Protein AF-A0A022QCP1-F1 (afdb_monomer)

Secondary structure (DSSP, 8-state):
--S--HHHHHHH-SS-SSS--HHHHHHHH-TTS---HHHHHHHHHHHHHHH-SS-SSS--HHHHHHHHHHHHHHHHHGGG-------------------------

Foldseek 3Di:
DDPDDPLLLCLLPLVRPSDHDPNSVVCSVVVVPDPRPSSVVVVVQVVCVVQVPVPPSDADPVSVVVVVVVVVVVVVVVVPPPDDDDDDDDDDDDDDDDDDDDDDD

Structure (mmCIF, N/CA/C/O backbone):
data_AF-A0A022QCP1-F1
#
_entry.id   AF-A0A022QCP1-F1
#
loop_
_atom_site.group_PDB
_atom_site.id
_atom_site.type_symbol
_atom_site.label_atom_id
_atom_site.label_alt_id
_atom_site.label_comp_id
_atom_site.label_asym_id
_atom_site.label_entity_id
_atom_site.label_seq_id
_atom_site.pdbx_PDB_ins_code
_atom_site.Cartn_x
_atom_site.Cartn_y
_atom_site.Cartn_z
_atom_site.occupancy
_atom_site.B_iso_or_equiv
_atom_site.auth_seq_id
_atom_site.auth_comp_id
_atom_site.auth_asym_id
_atom_site.auth_atom_id
_atom_site.pdbx_PDB_model_num
ATOM 1 N N . MET A 1 1 ? 10.691 8.365 9.635 1.00 53.19 1 MET A N 1
ATOM 2 C CA . MET A 1 1 ? 10.790 7.172 8.765 1.00 53.19 1 MET A CA 1
ATOM 3 C C . MET A 1 1 ? 10.672 7.642 7.328 1.00 53.19 1 MET A C 1
ATOM 5 O O . MET A 1 1 ? 9.958 8.609 7.109 1.00 53.19 1 MET A O 1
ATOM 9 N N . GLY A 1 2 ? 11.423 7.056 6.395 1.00 72.94 2 GLY A N 1
ATOM 10 C CA . GLY A 1 2 ? 11.371 7.455 4.984 1.00 72.94 2 GLY A CA 1
ATOM 11 C C . GLY A 1 2 ? 10.059 7.052 4.305 1.00 72.94 2 GLY A C 1
ATOM 12 O O . GLY A 1 2 ? 9.277 6.281 4.859 1.00 72.94 2 GLY A O 1
ATOM 13 N N . TRP A 1 3 ? 9.847 7.556 3.088 1.00 75.81 3 TRP A N 1
ATOM 14 C CA . TRP A 1 3 ? 8.721 7.181 2.221 1.00 75.81 3 TRP A CA 1
ATOM 15 C C . TRP A 1 3 ? 8.798 5.715 1.745 1.00 75.81 3 TRP A C 1
ATOM 17 O O . TRP A 1 3 ? 7.807 5.140 1.302 1.00 75.81 3 TRP A O 1
ATOM 27 N N . TRP A 1 4 ? 9.969 5.087 1.878 1.00 82.25 4 TRP A N 1
ATOM 28 C CA . TRP A 1 4 ? 10.197 3.676 1.590 1.00 82.25 4 TRP A CA 1
ATOM 29 C C . TRP A 1 4 ? 10.031 2.816 2.853 1.00 82.25 4 TRP A C 1
ATOM 31 O O . TRP A 1 4 ? 10.504 3.170 3.936 1.00 82.25 4 TRP A O 1
ATOM 41 N N . LYS A 1 5 ? 9.356 1.669 2.709 1.00 90.31 5 LYS A N 1
ATOM 42 C CA . LYS A 1 5 ? 9.133 0.664 3.763 1.00 90.31 5 LYS A CA 1
ATOM 43 C C . LYS A 1 5 ? 9.301 -0.735 3.182 1.00 90.31 5 LYS A C 1
ATOM 45 O O . LYS A 1 5 ? 9.041 -0.939 2.000 1.00 90.31 5 LYS A O 1
ATOM 50 N N . GLU A 1 6 ? 9.670 -1.702 4.014 1.00 93.50 6 GLU A N 1
ATOM 51 C CA . GLU A 1 6 ? 9.752 -3.111 3.599 1.00 93.50 6 GLU A CA 1
ATOM 52 C C . GLU A 1 6 ? 8.403 -3.620 3.070 1.00 93.50 6 GLU A C 1
ATOM 54 O O . GLU A 1 6 ? 8.345 -4.295 2.052 1.00 93.50 6 GLU A O 1
ATOM 59 N N . GLU A 1 7 ? 7.294 -3.207 3.684 1.00 92.88 7 GLU A N 1
ATOM 60 C CA . GLU A 1 7 ? 5.949 -3.533 3.199 1.00 92.88 7 GLU A CA 1
ATOM 61 C C . GLU A 1 7 ? 5.656 -2.933 1.813 1.00 92.88 7 GLU A C 1
ATOM 63 O O . GLU A 1 7 ? 4.993 -3.584 1.012 1.00 92.88 7 GLU A O 1
ATOM 68 N N . HIS A 1 8 ? 6.183 -1.738 1.508 1.00 94.69 8 HIS A N 1
ATOM 69 C CA . HIS A 1 8 ? 6.079 -1.115 0.182 1.00 94.69 8 HIS A CA 1
ATOM 70 C C . HIS A 1 8 ? 6.866 -1.921 -0.858 1.00 94.69 8 HIS A C 1
ATOM 72 O O . HIS A 1 8 ? 6.350 -2.233 -1.931 1.00 94.69 8 HIS A O 1
ATOM 78 N N . PHE A 1 9 ? 8.100 -2.303 -0.512 1.00 96.12 9 PHE A N 1
ATOM 79 C CA . PHE A 1 9 ? 8.947 -3.146 -1.354 1.00 96.12 9 PHE A CA 1
ATOM 80 C C . PHE A 1 9 ? 8.241 -4.471 -1.644 1.00 96.12 9 PHE A C 1
ATOM 82 O O . PHE A 1 9 ? 8.013 -4.811 -2.798 1.00 96.12 9 PHE A O 1
ATOM 89 N N . ASN A 1 10 ? 7.772 -5.145 -0.594 1.00 96.12 10 ASN A N 1
ATOM 90 C CA . ASN A 1 10 ? 7.062 -6.413 -0.701 1.00 96.12 10 ASN A CA 1
ATOM 91 C C . ASN A 1 10 ? 5.736 -6.285 -1.458 1.00 96.12 10 ASN A C 1
ATOM 93 O O . ASN A 1 10 ? 5.292 -7.259 -2.053 1.00 96.12 10 ASN A O 1
ATOM 97 N N . ALA A 1 11 ? 5.054 -5.137 -1.408 1.00 95.31 11 ALA A N 1
ATOM 98 C CA . ALA A 1 11 ? 3.830 -4.910 -2.175 1.00 95.31 11 ALA A CA 1
ATOM 99 C C . ALA A 1 11 ? 4.108 -4.692 -3.670 1.00 95.31 11 ALA A C 1
ATOM 101 O O . ALA A 1 11 ? 3.270 -5.064 -4.493 1.00 95.31 11 ALA A O 1
ATOM 102 N N . SER A 1 12 ? 5.273 -4.126 -3.989 1.00 96.50 12 SER A N 1
ATOM 103 C CA . SER A 1 12 ? 5.732 -3.864 -5.358 1.00 96.50 12 SER A CA 1
ATOM 104 C C . SER A 1 12 ? 6.348 -5.101 -6.012 1.00 96.50 12 SER A C 1
ATOM 106 O O . SER A 1 12 ? 6.162 -5.286 -7.208 1.00 96.50 12 SER A O 1
ATOM 108 N N . ASP A 1 13 ? 7.003 -5.963 -5.228 1.00 97.31 13 ASP A N 1
ATOM 109 C CA . ASP A 1 13 ? 7.453 -7.300 -5.634 1.00 97.31 13 ASP A CA 1
ATOM 110 C C . ASP A 1 13 ? 6.221 -8.179 -5.918 1.00 97.31 13 ASP A C 1
ATOM 112 O O . ASP A 1 13 ? 5.522 -8.672 -5.010 1.00 97.31 13 ASP A O 1
ATOM 116 N N . ALA A 1 14 ? 5.871 -8.253 -7.201 1.00 94.94 14 ALA A N 1
ATOM 117 C CA . ALA A 1 14 ? 4.647 -8.867 -7.678 1.00 94.94 14 ALA A CA 1
ATOM 118 C C . ALA A 1 14 ? 4.844 -10.368 -7.889 1.00 94.94 14 ALA A C 1
ATOM 120 O O . ALA A 1 14 ? 3.915 -11.138 -7.617 1.00 94.94 14 ALA A O 1
ATOM 121 N N . ASP A 1 15 ? 6.032 -10.776 -8.344 1.00 95.75 15 ASP A N 1
ATOM 122 C CA . ASP A 1 15 ? 6.378 -12.182 -8.547 1.00 95.75 15 ASP A CA 1
ATOM 123 C C . ASP A 1 15 ? 6.907 -12.884 -7.280 1.00 95.75 15 ASP A C 1
ATOM 125 O O . ASP A 1 15 ? 6.807 -14.112 -7.175 1.00 95.75 15 ASP A O 1
ATOM 129 N N . GLY A 1 16 ? 7.328 -12.123 -6.268 1.00 96.00 16 GLY A N 1
ATOM 130 C CA . GLY A 1 16 ? 7.740 -12.620 -4.960 1.00 96.00 16 GLY A CA 1
ATOM 131 C C . GLY A 1 16 ? 9.155 -13.192 -4.936 1.00 96.00 16 GLY A C 1
ATOM 132 O O . GLY A 1 16 ? 9.446 -14.023 -4.066 1.00 96.00 16 GLY A O 1
ATOM 133 N N . ASP A 1 17 ? 10.021 -12.819 -5.882 1.00 97.81 17 ASP A N 1
ATOM 134 C CA . ASP A 1 17 ? 11.399 -13.311 -5.957 1.00 97.81 17 ASP A CA 1
ATOM 135 C C . ASP A 1 17 ? 12.367 -12.600 -4.983 1.00 97.81 17 ASP A C 1
ATOM 137 O O . ASP A 1 17 ? 13.537 -12.990 -4.849 1.00 97.81 17 ASP A O 1
ATOM 141 N N . GLY A 1 18 ? 11.870 -11.598 -4.248 1.00 97.50 18 GLY A N 1
ATOM 142 C CA . GLY A 1 18 ? 12.630 -10.798 -3.293 1.00 97.50 18 GLY A CA 1
ATOM 143 C C . GLY A 1 18 ? 13.465 -9.698 -3.947 1.00 97.50 18 GLY A C 1
ATOM 144 O O . GLY A 1 18 ? 14.387 -9.166 -3.317 1.00 97.50 18 GLY A O 1
ATOM 145 N N . ARG A 1 19 ? 13.199 -9.372 -5.212 1.00 97.75 19 ARG A N 1
ATOM 146 C CA . ARG A 1 19 ? 13.841 -8.314 -5.995 1.00 97.75 19 ARG A CA 1
ATOM 147 C C . ARG A 1 19 ? 12.754 -7.518 -6.714 1.00 97.75 19 ARG A C 1
ATOM 149 O O . ARG A 1 19 ? 11.593 -7.882 -6.718 1.00 97.75 19 ARG A O 1
ATOM 156 N N . LEU A 1 20 ? 13.141 -6.375 -7.276 1.00 97.94 20 LEU A N 1
ATOM 157 C CA . LEU A 1 20 ? 12.260 -5.601 -8.146 1.00 97.94 20 LEU A CA 1
ATOM 158 C C . LEU A 1 20 ? 12.875 -5.581 -9.536 1.00 97.94 20 LEU A C 1
ATOM 160 O O . LEU A 1 20 ? 14.002 -5.106 -9.724 1.00 97.94 20 LEU A O 1
ATOM 164 N N . ASN A 1 21 ? 12.139 -6.086 -10.515 1.00 98.06 21 ASN A N 1
ATOM 165 C CA . ASN A 1 21 ? 12.449 -5.853 -11.916 1.00 98.06 21 ASN A CA 1
ATOM 166 C C . ASN A 1 21 ? 12.096 -4.401 -12.318 1.00 98.06 21 ASN A C 1
ATOM 168 O O . ASN A 1 21 ? 11.624 -3.604 -11.510 1.00 98.06 21 ASN A O 1
ATOM 172 N N . ILE A 1 22 ? 12.352 -4.012 -13.572 1.00 97.88 22 ILE A N 1
ATOM 173 C CA . ILE A 1 22 ? 12.148 -2.621 -14.030 1.00 97.88 22 ILE A CA 1
ATOM 174 C C . ILE A 1 22 ? 10.689 -2.167 -13.874 1.00 97.88 22 ILE A C 1
ATOM 176 O O . ILE A 1 22 ? 10.447 -1.016 -13.515 1.00 97.88 22 ILE A O 1
ATOM 180 N N . THR A 1 23 ? 9.727 -3.051 -14.142 1.00 96.94 23 THR A N 1
ATOM 181 C CA . THR A 1 23 ? 8.299 -2.739 -14.018 1.00 96.94 23 THR A CA 1
ATOM 182 C C . THR A 1 23 ? 7.910 -2.583 -12.553 1.00 96.94 23 THR A C 1
ATOM 184 O O . THR A 1 23 ? 7.312 -1.578 -12.189 1.00 96.94 23 THR A O 1
ATOM 187 N N . GLU A 1 24 ? 8.334 -3.507 -11.697 1.00 97.62 24 GLU A N 1
ATOM 188 C CA . GLU A 1 24 ? 8.041 -3.463 -10.258 1.00 97.62 24 GLU A CA 1
ATOM 189 C C . GLU A 1 24 ? 8.721 -2.282 -9.561 1.00 97.62 24 GLU A C 1
ATOM 191 O O . GLU A 1 24 ? 8.170 -1.682 -8.643 1.00 97.62 24 GLU A O 1
ATOM 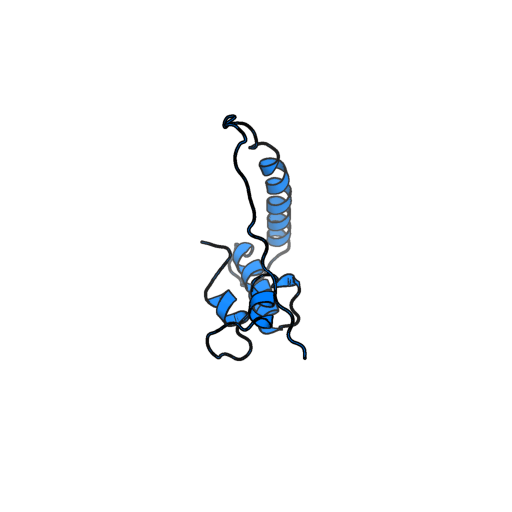196 N N . PHE A 1 25 ? 9.916 -1.898 -10.014 1.00 97.31 25 PHE A N 1
ATOM 197 C CA . PHE A 1 25 ? 10.586 -0.711 -9.501 1.00 97.31 25 PHE A CA 1
ATOM 198 C C . PHE A 1 25 ? 9.902 0.577 -9.970 1.00 97.31 25 PHE A C 1
ATOM 200 O O . PHE A 1 25 ? 9.823 1.535 -9.206 1.00 97.31 25 PHE A O 1
ATOM 207 N N . ASN A 1 26 ? 9.369 0.615 -11.196 1.00 96.31 26 ASN A N 1
ATOM 208 C CA . ASN A 1 26 ? 8.540 1.735 -11.642 1.00 96.31 26 ASN A CA 1
ATOM 209 C C . ASN A 1 26 ? 7.269 1.856 -10.791 1.00 96.31 26 ASN A C 1
ATOM 211 O O . ASN A 1 26 ? 6.973 2.953 -10.325 1.00 96.31 26 ASN A O 1
ATOM 215 N N . ASP A 1 27 ? 6.601 0.734 -10.514 1.00 95.69 27 ASP A N 1
ATOM 216 C CA . ASP A 1 27 ? 5.453 0.666 -9.607 1.00 95.69 27 ASP A CA 1
ATOM 217 C C . ASP A 1 27 ? 5.822 1.147 -8.191 1.00 95.69 27 ASP A C 1
ATOM 219 O O . ASP A 1 27 ? 5.101 1.948 -7.606 1.00 95.69 27 ASP A O 1
ATOM 223 N N . PHE A 1 28 ? 6.981 0.744 -7.662 1.00 95.31 28 PHE A N 1
ATOM 224 C CA . PHE A 1 28 ? 7.482 1.198 -6.359 1.00 95.31 28 PHE A CA 1
ATOM 225 C C . PHE A 1 28 ? 7.738 2.716 -6.302 1.00 95.31 28 PHE A C 1
ATOM 227 O O . PHE A 1 28 ? 7.528 3.355 -5.272 1.00 95.31 28 PHE A O 1
ATOM 234 N N . LEU A 1 29 ? 8.224 3.321 -7.391 1.00 94.31 29 LEU A N 1
ATOM 235 C CA . LEU A 1 29 ? 8.447 4.771 -7.467 1.00 94.31 29 LEU A CA 1
ATOM 236 C C . LEU A 1 29 ? 7.143 5.552 -7.679 1.00 94.31 29 LEU A C 1
ATOM 238 O O . LEU A 1 29 ? 7.023 6.684 -7.207 1.00 94.31 29 LEU A O 1
ATOM 242 N N . HIS A 1 30 ? 6.183 4.952 -8.383 1.00 94.00 30 HIS A N 1
ATOM 243 C CA . HIS A 1 30 ? 4.924 5.573 -8.788 1.00 94.00 30 HIS A CA 1
ATOM 244 C C . HIS A 1 30 ? 3.714 4.707 -8.389 1.00 94.00 30 HIS A C 1
ATOM 246 O O . HIS A 1 30 ? 2.915 4.320 -9.244 1.00 94.00 30 HIS A O 1
ATOM 252 N N . PRO A 1 31 ? 3.516 4.425 -7.086 1.00 91.31 31 PRO A N 1
ATOM 253 C CA . PRO A 1 31 ? 2.495 3.479 -6.631 1.00 91.31 31 PRO A CA 1
ATOM 254 C C . PRO A 1 31 ? 1.061 3.944 -6.914 1.00 91.31 31 PRO A C 1
ATOM 256 O O . PRO A 1 31 ? 0.145 3.130 -6.917 1.00 91.31 31 PRO A O 1
ATOM 259 N N . ALA A 1 32 ? 0.849 5.240 -7.162 1.00 89.81 32 ALA A N 1
ATOM 260 C CA . ALA A 1 32 ? -0.451 5.787 -7.546 1.00 89.81 32 ALA A CA 1
ATOM 261 C C . ALA A 1 32 ? -0.835 5.486 -9.010 1.00 89.81 32 ALA A C 1
ATOM 263 O O . ALA A 1 32 ? -2.022 5.484 -9.328 1.00 89.81 32 ALA A O 1
ATOM 264 N N . ASP A 1 33 ? 0.145 5.205 -9.875 1.00 93.44 33 ASP A N 1
ATOM 265 C CA . ASP A 1 33 ? -0.059 4.961 -11.311 1.00 93.44 33 ASP A CA 1
ATOM 266 C C . ASP A 1 33 ? -0.117 3.459 -11.652 1.00 93.44 33 ASP A C 1
ATOM 268 O O . ASP A 1 33 ? -0.337 3.072 -12.804 1.00 93.44 33 ASP A O 1
ATOM 272 N N . THR A 1 34 ? 0.080 2.595 -10.654 1.00 93.75 34 THR A N 1
ATOM 273 C CA . THR A 1 34 ? 0.133 1.145 -10.841 1.00 93.75 34 THR A CA 1
ATOM 274 C C . THR A 1 34 ? -1.245 0.528 -11.102 1.00 93.75 34 THR A C 1
ATOM 276 O O . THR A 1 34 ? -2.271 0.964 -10.580 1.00 93.75 34 THR A O 1
ATOM 279 N N . ASN A 1 35 ? -1.259 -0.583 -11.843 1.00 93.06 35 ASN A N 1
ATOM 280 C CA . ASN A 1 35 ? -2.420 -1.477 -11.944 1.00 93.06 35 ASN A CA 1
ATOM 281 C C . ASN A 1 35 ? -2.299 -2.705 -11.022 1.00 93.06 35 ASN A C 1
ATOM 283 O O . ASN A 1 35 ? -3.151 -3.595 -11.066 1.00 93.06 35 ASN A O 1
ATOM 287 N N . ASN A 1 36 ? -1.244 -2.788 -10.203 1.00 92.69 36 ASN A N 1
ATOM 288 C CA . ASN A 1 36 ? -1.031 -3.894 -9.280 1.00 92.69 36 ASN A CA 1
ATOM 289 C C . ASN A 1 36 ? -1.992 -3.785 -8.074 1.00 92.69 36 ASN A C 1
ATOM 291 O O . ASN A 1 36 ? -1.842 -2.888 -7.238 1.00 92.69 36 ASN A O 1
ATOM 295 N N . PRO A 1 37 ? -2.957 -4.713 -7.908 1.00 93.12 37 PRO A N 1
ATOM 296 C CA . PRO A 1 37 ? -3.952 -4.625 -6.839 1.00 93.12 37 PRO A CA 1
ATOM 297 C C . PRO A 1 37 ? -3.347 -4.771 -5.435 1.00 93.12 37 PRO A C 1
ATOM 299 O O . PRO A 1 37 ? -3.897 -4.232 -4.474 1.00 93.12 37 PRO A O 1
ATOM 302 N N . LYS A 1 38 ? -2.218 -5.481 -5.295 1.00 92.50 38 LYS A N 1
ATOM 303 C CA . LYS A 1 38 ? -1.508 -5.645 -4.017 1.00 92.50 38 LYS A CA 1
ATOM 304 C C . LYS A 1 38 ? -0.913 -4.314 -3.564 1.00 92.50 38 LYS A C 1
ATOM 306 O O . LYS A 1 38 ? -1.069 -3.946 -2.400 1.00 92.50 38 LYS A O 1
ATOM 311 N N . LEU A 1 39 ? -0.292 -3.589 -4.494 1.00 93.75 39 LEU A N 1
ATOM 312 C CA . LEU A 1 39 ? 0.313 -2.288 -4.236 1.00 93.75 39 LEU A CA 1
ATOM 313 C C . LEU A 1 39 ? -0.741 -1.207 -3.977 1.00 93.75 39 LEU A C 1
ATOM 315 O O . LEU A 1 39 ? -0.625 -0.481 -2.994 1.00 93.75 39 LEU A O 1
ATOM 319 N N . LEU A 1 40 ? -1.824 -1.174 -4.761 1.00 94.56 40 LEU A N 1
ATOM 320 C CA . LEU A 1 40 ? -2.956 -0.271 -4.513 1.00 94.56 40 LEU A CA 1
ATOM 321 C C . LEU A 1 40 ? -3.573 -0.492 -3.125 1.00 94.56 40 LEU A C 1
ATOM 323 O O . LEU A 1 40 ? -3.822 0.460 -2.387 1.00 94.56 40 LEU A O 1
ATOM 327 N N . LEU A 1 41 ? -3.785 -1.752 -2.729 1.00 93.62 41 LEU A N 1
ATOM 328 C CA . LEU A 1 41 ? -4.307 -2.069 -1.400 1.00 93.62 41 LEU A CA 1
ATOM 329 C C . LEU A 1 41 ? -3.338 -1.649 -0.288 1.00 93.62 41 LEU A C 1
ATOM 331 O O . LEU A 1 41 ? -3.782 -1.189 0.765 1.00 93.62 41 LEU A O 1
ATOM 335 N N . TRP A 1 42 ? -2.032 -1.828 -0.493 1.00 94.38 42 TRP A N 1
ATOM 336 C CA . TRP A 1 42 ? -1.020 -1.360 0.452 1.00 94.38 42 TRP A CA 1
ATOM 337 C C . TRP A 1 42 ? -1.055 0.167 0.592 1.00 94.38 42 TRP A C 1
ATOM 339 O O . TRP A 1 42 ? -1.114 0.660 1.717 1.00 94.38 42 TRP A O 1
ATOM 349 N N . LEU A 1 43 ? -1.133 0.898 -0.524 1.00 92.69 43 LEU A N 1
ATOM 350 C CA . LEU A 1 43 ? -1.237 2.357 -0.533 1.00 92.69 43 LEU A CA 1
ATOM 351 C C . LEU A 1 43 ? -2.467 2.839 0.253 1.00 92.69 43 LEU A C 1
ATOM 353 O O . LEU A 1 43 ? -2.348 3.703 1.116 1.00 92.69 43 LEU A O 1
ATOM 357 N N . CYS A 1 44 ? -3.639 2.225 0.049 1.00 92.81 44 CYS A N 1
ATOM 358 C CA . CYS A 1 44 ? -4.836 2.556 0.830 1.00 92.81 44 CYS A CA 1
ATOM 359 C C . CYS A 1 44 ? -4.669 2.278 2.332 1.00 92.81 44 CYS A C 1
ATOM 361 O O . CYS A 1 44 ? -5.151 3.050 3.159 1.00 92.81 44 CYS A O 1
ATOM 363 N N . LYS A 1 45 ? -4.010 1.176 2.707 1.00 92.81 45 LYS A N 1
ATOM 364 C CA . LYS A 1 45 ? -3.754 0.854 4.120 1.00 92.81 45 LYS A CA 1
ATOM 365 C C . LYS A 1 45 ? -2.823 1.866 4.769 1.00 92.81 45 LYS A C 1
ATOM 367 O O . LYS A 1 45 ? -3.021 2.198 5.933 1.00 92.81 45 LYS A O 1
ATOM 372 N N . GLU A 1 46 ? -1.827 2.338 4.031 1.00 92.06 46 GLU A N 1
ATOM 373 C CA . GLU A 1 46 ? -0.925 3.383 4.495 1.00 92.06 46 GLU A CA 1
ATOM 374 C C . GLU A 1 46 ? -1.686 4.696 4.721 1.00 92.06 46 GLU A C 1
ATOM 376 O O . GLU A 1 46 ? -1.599 5.268 5.805 1.00 92.06 46 GLU A O 1
ATOM 381 N N . GLU A 1 47 ? -2.533 5.093 3.768 1.00 90.56 47 GLU A N 1
ATOM 382 C CA . GLU A 1 47 ? -3.371 6.292 3.879 1.00 90.56 47 GLU A CA 1
ATOM 383 C C . GLU A 1 47 ? -4.320 6.249 5.085 1.00 90.56 47 GLU A C 1
ATOM 385 O O . GLU A 1 47 ? -4.490 7.263 5.770 1.00 90.56 47 GLU A O 1
ATOM 390 N N . ILE A 1 48 ? -4.916 5.080 5.361 1.00 93.25 48 ILE A N 1
ATOM 391 C CA . ILE A 1 48 ? -5.731 4.847 6.563 1.00 93.25 48 ILE A CA 1
ATOM 392 C C . ILE A 1 48 ? -4.862 4.971 7.806 1.00 93.25 48 ILE A C 1
ATOM 394 O O . ILE A 1 48 ? -5.201 5.735 8.697 1.00 93.25 48 ILE A O 1
ATOM 398 N N . ARG A 1 49 ? -3.718 4.284 7.860 1.00 91.25 49 ARG A N 1
ATOM 399 C CA . ARG A 1 49 ? -2.839 4.281 9.035 1.00 91.25 49 ARG A CA 1
ATOM 400 C C . ARG A 1 49 ? -2.388 5.678 9.461 1.00 91.25 49 ARG 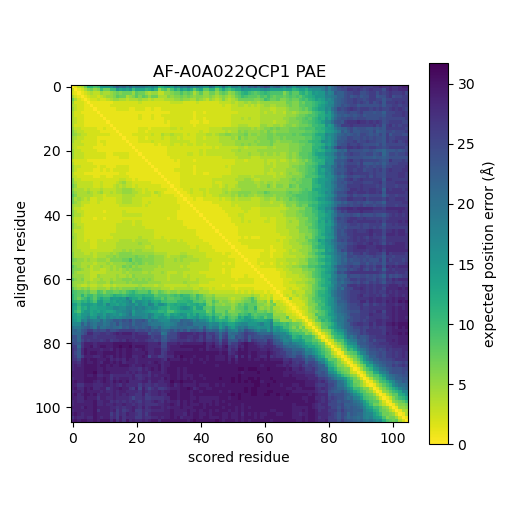A C 1
ATOM 402 O O . ARG A 1 49 ? -2.187 5.906 10.650 1.00 91.25 49 ARG A O 1
ATOM 409 N N . GLU A 1 50 ? -2.189 6.584 8.509 1.00 89.56 50 GLU A N 1
ATOM 410 C CA . GLU A 1 50 ? -1.775 7.959 8.796 1.00 89.56 50 GLU A CA 1
ATOM 411 C C . GLU A 1 50 ? -2.916 8.847 9.316 1.00 89.56 50 GLU A C 1
ATOM 413 O O . GLU A 1 50 ? -2.655 9.784 10.068 1.00 89.56 50 GLU A O 1
ATOM 418 N N . ARG A 1 51 ? -4.170 8.563 8.944 1.00 90.81 51 ARG A N 1
ATOM 419 C CA . ARG A 1 51 ? -5.333 9.430 9.227 1.00 90.81 51 ARG A CA 1
ATOM 420 C C . ARG A 1 51 ? -6.254 8.894 10.324 1.00 90.81 51 ARG A C 1
ATOM 422 O O . ARG A 1 51 ? -6.910 9.684 11.002 1.00 90.81 51 ARG A O 1
ATOM 429 N N . ASP A 1 52 ? -6.292 7.577 10.488 1.00 94.88 52 ASP A N 1
ATOM 430 C CA . ASP A 1 52 ? -7.098 6.845 11.465 1.00 94.88 52 ASP A CA 1
ATOM 431 C C . ASP A 1 52 ? -6.580 7.116 12.886 1.00 94.88 52 ASP A C 1
ATOM 433 O O . ASP A 1 52 ? -5.616 6.517 13.378 1.00 94.88 52 ASP A O 1
ATOM 437 N N . SER A 1 53 ? -7.200 8.101 13.530 1.00 94.12 53 SER A N 1
ATOM 438 C CA . SER A 1 53 ? -6.762 8.619 14.822 1.00 94.12 53 SER A CA 1
ATOM 439 C C . SER A 1 53 ? -7.294 7.768 15.970 1.00 94.12 53 SER A C 1
ATOM 441 O O . SER A 1 53 ? -6.636 7.663 17.012 1.00 94.12 53 SER A O 1
ATOM 443 N N . ASP A 1 54 ? -8.479 7.175 15.796 1.00 95.62 54 ASP A N 1
ATOM 444 C CA . ASP A 1 54 ? -9.105 6.304 16.791 1.00 95.62 54 ASP A CA 1
ATOM 445 C C . ASP A 1 54 ? -8.717 4.818 16.656 1.00 95.62 54 ASP A C 1
ATOM 447 O O . ASP A 1 54 ? -8.896 4.054 17.611 1.00 95.62 54 ASP A O 1
ATOM 451 N N . LYS A 1 55 ? -8.040 4.458 15.560 1.00 94.94 55 LYS A N 1
ATOM 452 C CA . LYS A 1 55 ? -7.468 3.138 15.259 1.00 94.94 55 LYS A CA 1
ATOM 453 C C . LYS A 1 55 ? -8.524 2.055 15.061 1.00 94.94 55 LYS A C 1
ATOM 455 O O . LYS A 1 55 ? -8.281 0.893 15.411 1.00 94.94 55 LYS A O 1
ATOM 460 N N . ASP A 1 56 ? -9.687 2.407 14.521 1.00 96.56 56 ASP A N 1
ATOM 461 C CA . ASP A 1 56 ? -10.750 1.449 14.204 1.00 96.56 56 ASP A CA 1
ATOM 462 C C . ASP A 1 56 ? -10.564 0.742 12.842 1.00 96.56 56 ASP A C 1
ATOM 464 O O . ASP A 1 56 ? -11.317 -0.180 12.496 1.00 96.56 56 ASP A O 1
ATOM 468 N N . GLY A 1 57 ? -9.523 1.123 12.093 1.00 94.69 57 GLY A N 1
ATOM 469 C CA . GLY A 1 57 ? -9.175 0.593 10.780 1.00 94.69 57 GLY A CA 1
ATOM 470 C C . GLY A 1 57 ? -9.973 1.215 9.634 1.00 94.69 57 GLY A C 1
ATOM 471 O O . GLY A 1 57 ? -9.985 0.658 8.530 1.00 94.69 57 GLY A O 1
ATOM 472 N N . LYS A 1 58 ? -10.677 2.320 9.879 1.00 94.88 58 LYS A N 1
ATOM 473 C CA . LYS A 1 58 ? -11.483 3.057 8.905 1.00 94.88 58 LYS A CA 1
ATOM 474 C C . LYS A 1 58 ? -11.152 4.544 9.005 1.00 94.88 58 LYS A C 1
ATOM 476 O O . LYS A 1 58 ? -10.359 4.980 9.821 1.00 94.88 58 LYS A O 1
ATOM 481 N N . ILE A 1 59 ? -11.737 5.321 8.098 1.00 94.94 59 ILE A N 1
ATOM 482 C CA . ILE A 1 59 ? -11.693 6.781 8.157 1.00 94.94 59 ILE A CA 1
ATOM 483 C C . ILE A 1 59 ? -13.128 7.268 8.289 1.00 94.94 59 ILE A C 1
ATOM 485 O O . ILE A 1 59 ? -13.953 7.067 7.391 1.00 94.94 59 ILE A O 1
ATOM 489 N N . ASN A 1 60 ? -13.433 7.924 9.403 1.00 95.62 60 ASN A N 1
ATOM 490 C CA . ASN A 1 60 ? -14.681 8.654 9.563 1.00 95.62 60 ASN A CA 1
ATOM 491 C C . ASN A 1 60 ? -14.582 10.063 8.934 1.00 95.62 60 ASN A C 1
ATOM 493 O O . ASN A 1 60 ? -13.509 10.556 8.588 1.00 95.62 60 ASN A O 1
ATOM 497 N N . PHE A 1 61 ? -15.719 10.746 8.762 1.00 94.12 61 PHE A N 1
ATOM 498 C CA . PHE A 1 61 ? -15.745 12.043 8.065 1.00 94.12 61 PHE A CA 1
ATOM 499 C C . PHE A 1 61 ? -14.879 13.120 8.742 1.00 94.12 61 PHE A C 1
ATOM 501 O O . PHE A 1 61 ? -14.308 13.973 8.063 1.00 94.12 61 PHE A O 1
ATOM 508 N N . LYS A 1 62 ? -14.764 13.081 10.074 1.00 93.81 62 LYS A N 1
ATOM 509 C CA . LYS A 1 62 ? -13.939 14.032 10.823 1.00 93.81 62 LYS A CA 1
ATOM 510 C C . LYS A 1 62 ? -12.457 13.811 10.521 1.00 93.81 62 LYS A C 1
ATOM 512 O O . LYS A 1 62 ? -11.753 14.778 10.254 1.00 93.81 62 LYS A O 1
ATOM 517 N N . GLU A 1 63 ? -12.004 12.562 10.517 1.00 94.38 63 GLU A N 1
ATOM 518 C CA . GLU A 1 63 ? -10.622 12.195 10.179 1.00 94.38 63 GLU A CA 1
ATOM 519 C C . GLU A 1 63 ? -10.276 12.554 8.734 1.00 94.38 63 GLU A C 1
ATOM 521 O O . GLU A 1 63 ? -9.227 13.143 8.478 1.00 94.38 63 GLU A O 1
ATOM 526 N N . PHE A 1 64 ? -11.195 12.304 7.796 1.00 89.94 64 PHE A N 1
ATOM 527 C CA . PHE A 1 64 ? -11.029 12.713 6.400 1.00 89.94 64 PHE A CA 1
ATOM 528 C C . PHE A 1 64 ? -10.832 14.230 6.262 1.00 89.94 64 PHE A C 1
ATOM 530 O O . PHE A 1 64 ? -9.911 14.686 5.584 1.00 89.94 64 PHE A O 1
ATOM 537 N N . PHE A 1 65 ? -11.681 15.023 6.924 1.00 88.44 65 PHE A N 1
ATOM 538 C CA . PHE A 1 65 ? -11.607 16.483 6.865 1.00 88.44 65 PHE A CA 1
ATOM 539 C C . PHE A 1 65 ? -10.323 17.032 7.498 1.00 88.44 65 PHE A C 1
ATOM 541 O O . PHE A 1 65 ? -9.706 17.939 6.944 1.00 88.44 65 PHE A O 1
ATOM 548 N N . HIS A 1 66 ? -9.904 16.473 8.635 1.00 84.50 66 HIS A N 1
ATOM 549 C CA . HIS A 1 66 ? -8.651 16.854 9.285 1.00 84.50 66 HIS A CA 1
ATOM 550 C C . HIS A 1 66 ? -7.440 16.562 8.387 1.00 84.50 66 HIS A C 1
ATOM 552 O O . HIS A 1 66 ? -6.613 17.448 8.194 1.00 84.50 66 HIS A O 1
ATOM 558 N N . GLY A 1 67 ? -7.386 15.384 7.752 1.00 80.56 67 GLY A N 1
ATOM 559 C CA . GLY A 1 67 ? -6.304 15.044 6.823 1.00 80.56 67 GLY A CA 1
ATOM 560 C C . GLY A 1 67 ? -6.218 15.981 5.610 1.00 80.56 67 GLY A C 1
ATOM 561 O O . GLY A 1 67 ? -5.124 16.359 5.197 1.00 80.56 67 GLY A O 1
ATOM 562 N N . LEU A 1 68 ? -7.359 16.415 5.060 1.00 78.44 68 LEU A N 1
ATOM 563 C CA . LEU A 1 68 ? -7.386 17.419 3.985 1.00 78.44 68 LEU A CA 1
ATOM 564 C C . LEU A 1 68 ? -6.900 18.795 4.451 1.00 78.44 68 LEU A C 1
ATOM 566 O O . LEU A 1 68 ? -6.209 19.487 3.706 1.00 78.44 68 LEU A O 1
ATOM 570 N N . PHE A 1 69 ? -7.274 19.206 5.663 1.00 75.88 69 PHE A N 1
ATOM 571 C CA . PHE A 1 69 ? -6.849 20.485 6.222 1.00 75.88 69 PHE A CA 1
ATOM 572 C C . PHE A 1 69 ? -5.334 20.527 6.441 1.00 75.88 69 PHE A C 1
ATOM 574 O O . PHE A 1 69 ? -4.699 21.510 6.063 1.00 75.88 69 PHE A O 1
ATOM 581 N N . ASP A 1 70 ? -4.752 19.453 6.978 1.00 75.56 70 ASP A N 1
ATOM 582 C CA . ASP A 1 70 ? -3.303 19.341 7.168 1.00 75.56 70 ASP A CA 1
ATOM 583 C C . ASP A 1 70 ? -2.551 19.398 5.834 1.00 75.56 70 ASP A C 1
ATOM 585 O O . ASP A 1 70 ? -1.537 20.088 5.731 1.00 75.56 70 ASP A O 1
ATOM 589 N N . LEU A 1 71 ? -3.086 18.760 4.785 1.00 75.00 71 LEU A N 1
ATOM 590 C CA . LEU A 1 71 ? -2.524 18.860 3.439 1.00 75.00 71 LEU A CA 1
ATOM 591 C C . LEU A 1 71 ? -2.508 20.317 2.959 1.00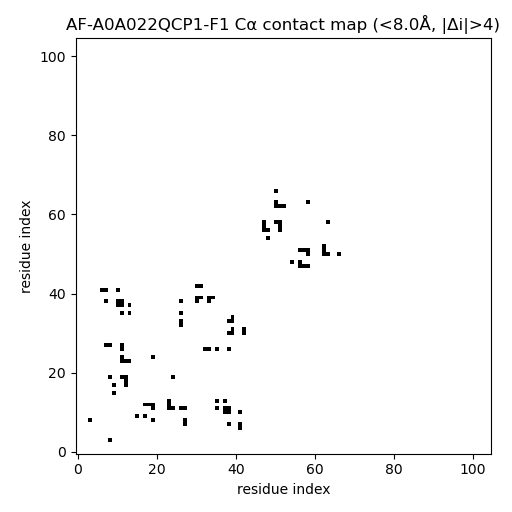 75.00 71 LEU A C 1
ATOM 593 O O . LEU A 1 71 ? -1.450 20.830 2.616 1.00 75.00 71 LEU A O 1
ATOM 597 N N . VAL A 1 72 ? -3.654 21.003 2.978 1.00 75.56 72 VAL A N 1
ATOM 598 C CA . VAL A 1 72 ? -3.774 22.390 2.489 1.00 75.56 72 VAL A CA 1
ATOM 599 C C . VAL A 1 72 ? -2.906 23.359 3.295 1.00 75.56 72 VAL A C 1
ATOM 601 O O . VAL A 1 72 ? -2.243 24.213 2.718 1.00 75.56 72 VAL A O 1
ATOM 604 N N . ARG A 1 73 ? -2.866 23.218 4.623 1.00 72.50 73 ARG A N 1
ATOM 605 C CA . ARG A 1 73 ? -2.096 24.108 5.500 1.00 72.50 73 ARG A CA 1
ATOM 606 C C . ARG A 1 73 ? -0.583 23.939 5.316 1.00 72.50 73 ARG A C 1
ATOM 608 O O . ARG A 1 73 ? 0.151 24.916 5.427 1.00 72.50 73 ARG A O 1
ATOM 615 N N . ASN A 1 74 ? -0.117 22.729 5.007 1.00 64.12 74 ASN A N 1
ATOM 616 C CA . ASN A 1 74 ? 1.301 22.468 4.752 1.00 64.12 74 ASN A CA 1
ATOM 617 C C . ASN A 1 74 ? 1.784 23.042 3.403 1.00 64.12 74 ASN A C 1
ATOM 619 O O . ASN A 1 74 ? 2.967 23.354 3.281 1.00 64.12 74 ASN A O 1
ATOM 623 N N . TYR A 1 75 ? 0.893 23.252 2.424 1.00 58.97 75 TYR A N 1
ATOM 624 C CA . TYR A 1 75 ? 1.233 23.923 1.158 1.00 58.97 75 TYR A C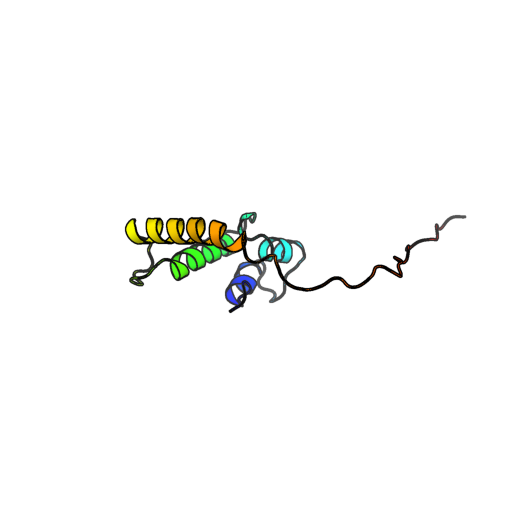A 1
ATOM 625 C C . TYR A 1 75 ? 1.600 25.408 1.344 1.00 58.97 75 TYR A C 1
ATOM 627 O O . TYR A 1 75 ? 2.439 25.923 0.606 1.00 58.97 75 TYR A O 1
ATOM 635 N N . ASP A 1 76 ? 1.018 26.093 2.334 1.00 59.03 76 ASP A N 1
ATOM 636 C CA . ASP A 1 76 ? 1.288 27.518 2.581 1.00 59.03 76 ASP A CA 1
ATOM 637 C C . ASP A 1 76 ? 2.618 27.752 3.327 1.00 59.03 76 ASP A C 1
ATOM 639 O O . ASP A 1 76 ? 3.270 28.783 3.142 1.00 59.03 76 ASP A O 1
ATOM 643 N N . GLU A 1 77 ? 3.066 26.797 4.150 1.00 55.09 77 GLU A N 1
ATOM 644 C CA . GLU A 1 77 ? 4.288 26.939 4.959 1.00 55.09 77 GLU A CA 1
ATOM 645 C C . GLU A 1 77 ? 5.585 26.657 4.169 1.00 55.09 77 GLU A C 1
ATOM 647 O O . GLU A 1 77 ? 6.624 27.255 4.467 1.00 55.09 77 GLU A O 1
ATOM 652 N N . GLU A 1 78 ? 5.548 25.837 3.110 1.00 52.25 78 GLU A N 1
ATOM 653 C CA . GLU A 1 78 ? 6.713 25.597 2.234 1.00 52.25 78 GLU A CA 1
ATOM 654 C C . GLU A 1 78 ? 7.057 26.788 1.317 1.00 52.25 78 GLU A C 1
ATOM 656 O O . GLU A 1 78 ? 8.192 26.895 0.846 1.00 52.25 78 GLU A O 1
ATOM 661 N N . SER A 1 79 ? 6.145 27.748 1.119 1.00 52.72 79 SER A N 1
ATOM 662 C CA . SER A 1 79 ? 6.399 28.938 0.288 1.00 52.72 79 SER A CA 1
ATOM 663 C C . SER A 1 79 ? 7.347 29.969 0.933 1.00 52.72 79 SER A C 1
ATOM 665 O O . SER A 1 79 ? 7.728 30.937 0.268 1.00 52.72 79 SER A O 1
ATOM 667 N N . HIS A 1 80 ? 7.748 29.806 2.203 1.00 48.50 80 HIS A N 1
ATOM 668 C CA . HIS A 1 80 ? 8.472 30.853 2.943 1.00 48.50 80 HIS A CA 1
ATOM 669 C C . HIS A 1 80 ? 9.798 30.452 3.607 1.00 48.50 80 HIS A C 1
ATOM 671 O O . HIS A 1 80 ? 10.383 31.291 4.289 1.00 48.50 80 HIS A O 1
ATOM 677 N N . ASN A 1 81 ? 10.356 29.261 3.354 1.00 47.75 81 ASN A N 1
ATOM 678 C CA . ASN A 1 81 ? 11.704 28.914 3.847 1.00 47.75 81 ASN A CA 1
ATOM 679 C C . ASN A 1 81 ? 12.802 28.882 2.763 1.00 47.75 81 ASN A C 1
ATOM 681 O O . ASN A 1 81 ? 13.812 28.199 2.904 1.00 47.75 81 ASN A O 1
ATOM 685 N N . SER A 1 82 ? 12.638 29.646 1.678 1.00 47.78 82 SER A N 1
ATOM 686 C CA . SER A 1 82 ? 13.708 29.889 0.698 1.00 47.78 82 SER A CA 1
ATOM 687 C C . SER A 1 82 ? 14.278 31.298 0.848 1.00 47.78 82 SER A C 1
ATOM 689 O O . SER A 1 82 ? 14.137 32.145 -0.029 1.00 47.78 82 SER A O 1
ATOM 691 N N . SER A 1 83 ? 14.920 31.571 1.978 1.00 50.81 83 SER A N 1
ATOM 692 C CA . SER A 1 83 ? 15.866 32.681 2.089 1.00 50.81 83 SER A CA 1
ATOM 693 C C . SER A 1 83 ? 16.728 32.459 3.319 1.00 50.81 83 SER A C 1
ATOM 695 O O . SER A 1 83 ? 16.336 32.881 4.401 1.00 50.81 83 SER A O 1
ATOM 697 N N . THR A 1 84 ? 17.863 31.771 3.164 1.00 47.22 84 THR A N 1
ATOM 698 C CA . THR A 1 84 ? 19.217 32.225 3.557 1.00 47.22 84 THR A CA 1
ATOM 699 C C . THR A 1 84 ? 20.201 31.076 3.295 1.00 47.22 84 THR A C 1
ATOM 701 O O . THR A 1 84 ? 20.114 30.058 3.968 1.00 47.22 84 THR A O 1
ATOM 704 N N . HIS A 1 85 ? 21.086 31.227 2.305 1.00 40.94 85 HIS A N 1
ATOM 705 C CA . HIS A 1 85 ? 22.499 30.792 2.273 1.00 40.94 85 HIS A CA 1
ATOM 706 C C . HIS A 1 85 ? 22.996 30.926 0.822 1.00 40.94 85 HIS A C 1
ATOM 708 O O . HIS A 1 85 ? 22.666 30.115 -0.033 1.00 40.94 85 HIS A O 1
ATOM 714 N N . GLU A 1 86 ? 23.453 32.125 0.462 1.00 38.56 86 GLU A N 1
ATOM 715 C CA . GLU A 1 86 ? 24.874 32.514 0.359 1.00 38.56 86 GLU A CA 1
ATOM 716 C C . GLU A 1 86 ? 25.471 32.112 -0.997 1.00 38.56 86 GLU A C 1
ATOM 718 O O . GLU A 1 86 ? 25.454 30.957 -1.411 1.00 38.56 86 GLU A O 1
ATOM 723 N N . ALA A 1 87 ? 25.908 33.133 -1.727 1.00 45.53 87 ALA A N 1
ATOM 724 C CA . ALA A 1 87 ? 26.401 33.044 -3.087 1.00 45.53 87 ALA A CA 1
ATOM 725 C C . ALA A 1 87 ? 27.815 32.456 -3.109 1.00 45.53 87 ALA A C 1
ATOM 727 O O . ALA A 1 87 ? 28.713 33.067 -2.548 1.00 45.53 87 ALA A O 1
ATOM 728 N N . ASP A 1 88 ? 28.023 31.356 -3.837 1.00 38.44 88 ASP A N 1
ATOM 729 C CA . ASP A 1 88 ? 29.361 30.896 -4.219 1.00 38.44 88 ASP A CA 1
ATOM 730 C C . ASP A 1 88 ? 29.394 30.428 -5.690 1.00 38.44 88 ASP A C 1
ATOM 732 O O . ASP A 1 88 ? 28.882 29.378 -6.066 1.00 38.44 88 ASP A O 1
ATOM 736 N N . ASN A 1 89 ? 29.954 31.335 -6.499 1.00 44.62 89 ASN A N 1
ATOM 737 C CA . ASN A 1 89 ? 30.724 31.257 -7.749 1.00 44.62 89 ASN A CA 1
AT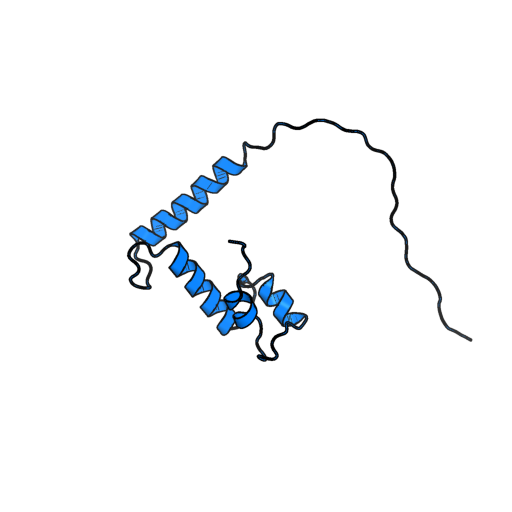OM 738 C C . ASN A 1 89 ? 30.509 30.114 -8.790 1.00 44.62 89 ASN A C 1
ATOM 740 O O . ASN A 1 89 ? 30.639 28.937 -8.459 1.00 44.62 89 ASN A O 1
ATOM 744 N N . PRO A 1 90 ? 30.337 30.438 -10.095 1.00 45.38 90 PRO A N 1
ATOM 745 C CA . PRO A 1 90 ? 30.256 29.464 -11.182 1.00 45.38 90 PRO A CA 1
ATOM 746 C C . PRO A 1 90 ? 31.619 29.247 -11.861 1.00 45.38 90 PRO A C 1
ATOM 748 O O . PRO A 1 90 ? 32.116 30.173 -12.489 1.00 45.38 90 PRO A O 1
ATOM 751 N N . GLU A 1 91 ? 32.194 28.040 -11.828 1.00 42.66 91 GLU A N 1
ATOM 752 C CA . GLU A 1 91 ? 33.194 27.610 -12.825 1.00 42.66 91 GLU A CA 1
ATOM 753 C C . GLU A 1 91 ? 33.436 26.081 -12.825 1.00 42.66 91 GLU A C 1
ATOM 755 O O . GLU A 1 91 ? 33.474 25.441 -11.780 1.00 42.66 91 GLU A O 1
ATOM 760 N N . GLU A 1 92 ? 33.617 25.545 -14.041 1.00 36.81 92 GLU A N 1
ATOM 761 C CA . GLU A 1 92 ? 34.048 24.191 -14.460 1.00 36.81 92 GLU A CA 1
ATOM 762 C C . GLU A 1 92 ? 33.025 23.037 -14.640 1.00 36.81 92 GLU A C 1
ATOM 764 O O . GLU A 1 92 ? 32.721 22.230 -13.766 1.00 36.81 92 GLU A O 1
ATOM 769 N N . ALA A 1 93 ? 32.589 22.917 -15.903 1.00 39.03 93 ALA A N 1
ATOM 770 C CA . ALA A 1 93 ? 32.032 21.746 -16.601 1.00 39.03 93 ALA A CA 1
ATOM 771 C C . ALA A 1 93 ? 33.150 20.699 -16.941 1.00 39.03 93 ALA A C 1
ATOM 773 O O . ALA A 1 93 ? 34.284 20.928 -16.528 1.00 39.03 93 ALA A O 1
ATOM 774 N N . PRO A 1 94 ? 32.966 19.622 -17.762 1.00 45.09 94 PRO A N 1
ATOM 775 C CA . PRO A 1 94 ? 31.782 19.194 -18.519 1.00 45.09 94 PRO A CA 1
ATOM 776 C C . PRO A 1 94 ? 31.483 17.671 -18.574 1.00 45.09 94 PRO A C 1
ATOM 778 O O . PRO A 1 94 ? 32.289 16.792 -18.265 1.00 45.09 94 PRO A O 1
ATOM 781 N N . ALA A 1 95 ? 30.276 17.379 -19.067 1.00 39.06 95 ALA A N 1
ATOM 782 C CA . ALA A 1 95 ? 29.751 16.064 -19.414 1.00 39.06 95 ALA A CA 1
ATOM 783 C C . ALA A 1 95 ? 30.635 15.299 -20.421 1.00 39.06 95 ALA A C 1
ATOM 785 O O . ALA A 1 95 ? 31.017 15.821 -21.471 1.00 39.06 95 ALA A O 1
ATOM 786 N N . LYS A 1 96 ? 30.906 14.021 -20.131 1.00 47.38 96 LYS A N 1
ATOM 787 C CA . LYS A 1 96 ? 31.578 13.102 -21.058 1.00 47.38 96 LYS A CA 1
ATOM 788 C C . LYS A 1 96 ? 30.555 12.514 -22.032 1.00 47.38 96 LYS A C 1
ATOM 790 O O . LYS A 1 96 ? 29.741 11.673 -21.661 1.00 47.38 96 LYS A O 1
ATOM 795 N N . PHE A 1 97 ? 30.624 12.968 -23.280 1.00 40.12 97 PHE A N 1
ATOM 796 C CA . PHE A 1 97 ? 30.001 12.338 -24.442 1.00 40.12 97 PHE A CA 1
ATOM 797 C C . PHE A 1 97 ? 30.476 10.881 -24.580 1.00 40.12 97 PHE A C 1
ATOM 799 O O . PHE A 1 97 ? 31.678 10.628 -24.653 1.00 40.12 97 PHE A O 1
ATOM 806 N N . TYR A 1 98 ? 29.542 9.930 -24.663 1.00 36.62 98 TYR A N 1
ATOM 807 C CA . TYR A 1 98 ? 29.821 8.549 -25.065 1.00 36.62 98 TYR A CA 1
ATOM 808 C C . TYR A 1 98 ? 29.333 8.299 -26.492 1.00 36.62 98 TYR A C 1
ATOM 810 O O . TYR A 1 98 ? 28.131 8.306 -26.746 1.00 36.62 98 TYR A O 1
ATOM 818 N N . SER A 1 99 ? 30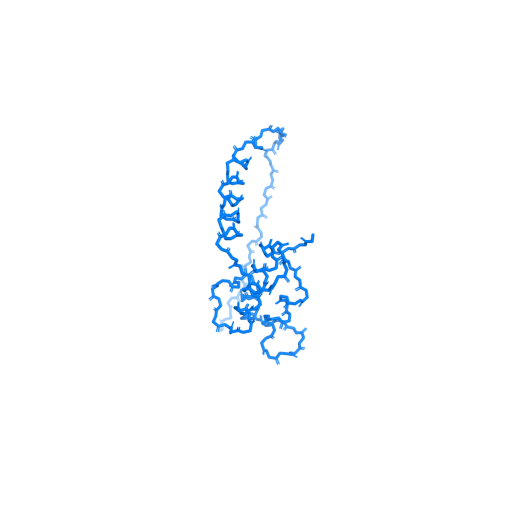.281 8.077 -27.406 1.00 37.94 99 SER A N 1
ATOM 819 C CA . SER A 1 99 ? 30.269 7.204 -28.607 1.00 37.94 99 SER A CA 1
ATOM 820 C C . SER A 1 99 ? 31.453 7.631 -29.500 1.00 37.94 99 SER A C 1
ATOM 822 O O . SER A 1 99 ? 31.768 8.821 -29.503 1.00 37.94 99 SER A O 1
ATOM 824 N N . PRO A 1 100 ? 32.188 6.727 -30.193 1.00 41.16 100 PRO A N 1
ATOM 825 C CA . PRO A 1 100 ? 31.669 5.810 -31.226 1.00 41.16 100 PRO A CA 1
ATOM 826 C C . PRO A 1 100 ? 32.316 4.391 -31.142 1.00 41.16 100 PRO A C 1
ATOM 828 O O . PRO A 1 100 ? 33.225 4.154 -30.357 1.00 41.16 100 PRO A O 1
ATOM 831 N N . THR A 1 101 ? 31.898 3.344 -31.861 1.00 37.84 101 THR A N 1
ATOM 832 C CA . THR A 1 101 ? 32.245 3.155 -33.280 1.00 37.84 101 THR A CA 1
ATOM 833 C C . THR A 1 101 ? 31.372 2.091 -33.942 1.00 37.84 101 THR A C 1
ATOM 835 O O . THR A 1 101 ? 31.172 0.991 -33.430 1.00 37.84 101 THR A O 1
ATOM 838 N N . SER A 1 102 ? 30.884 2.472 -35.118 1.00 38.50 102 SER A N 1
ATOM 839 C CA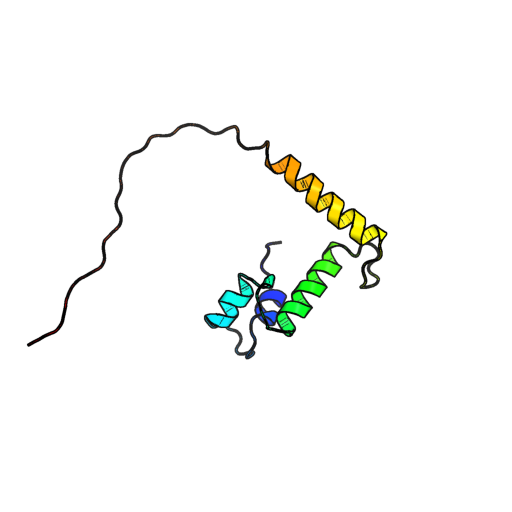 . SER A 1 102 ? 30.154 1.668 -36.086 1.00 38.50 102 SER A CA 1
ATOM 840 C C . SER A 1 102 ? 30.993 0.49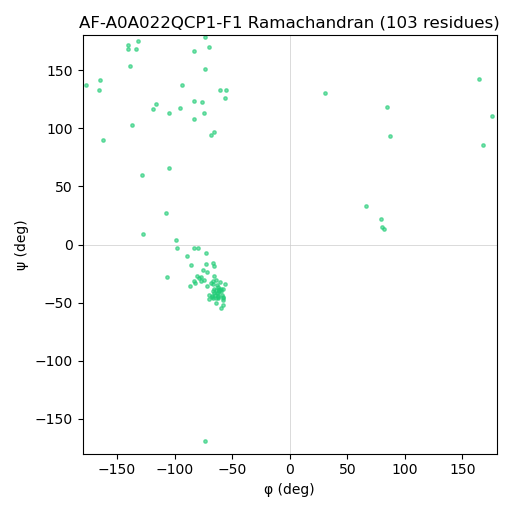0 -36.596 1.00 38.50 102 SER A C 1
ATOM 842 O O . SER A 1 102 ? 32.141 0.659 -36.997 1.00 38.50 102 SER A O 1
ATOM 844 N N . THR A 1 103 ? 30.393 -0.698 -36.622 1.00 45.81 103 THR A N 1
ATOM 845 C CA . THR A 1 103 ? 30.860 -1.847 -37.407 1.00 45.81 103 THR A CA 1
ATOM 846 C C . THR A 1 103 ? 30.331 -1.704 -38.830 1.00 45.81 103 THR A C 1
ATOM 848 O O . THR A 1 103 ? 29.110 -1.675 -38.990 1.00 45.81 103 THR A O 1
ATOM 851 N N . LYS A 1 104 ? 31.203 -1.692 -39.852 1.00 40.50 104 LYS A N 1
ATOM 852 C CA . LYS A 1 104 ? 30.960 -2.411 -41.121 1.00 40.50 104 LYS A CA 1
ATOM 853 C C . LYS A 1 104 ? 32.110 -2.336 -42.136 1.00 40.50 104 LYS A C 1
ATOM 855 O O . LYS A 1 104 ? 32.576 -1.246 -42.441 1.00 40.50 104 LYS A O 1
ATOM 860 N N . MET A 1 105 ? 32.337 -3.528 -42.710 1.00 43.53 105 MET A N 1
ATOM 861 C CA . MET A 1 105 ? 32.927 -3.922 -44.004 1.00 43.53 105 MET A CA 1
ATOM 862 C C . MET A 1 105 ? 34.420 -3.697 -44.225 1.00 43.53 105 MET A C 1
ATOM 864 O O . MET A 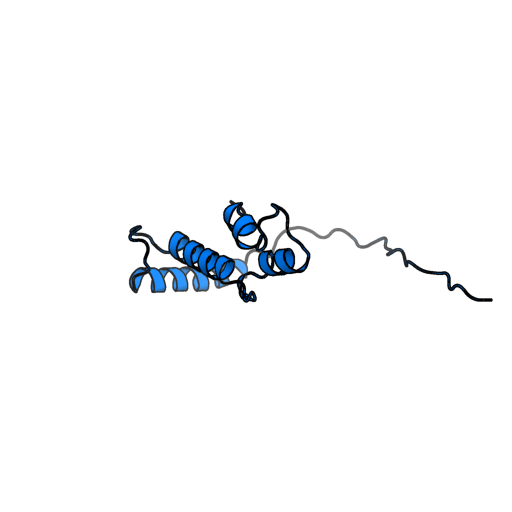1 105 ? 34.842 -2.540 -44.406 1.00 43.53 105 MET A O 1
#

pLDDT: mean 77.19, std 22.47, range [36.62, 98.06]

Sequence (105 aa):
MGWWKEEHFNASDADGDGRLNITEFNDFLHPADTNNPKLLLWLCKEEIRERDSDKDGKINFKEFFHGLFDLVRNYDEESHNSSTHEADNPEEAPAKFYSPTSTKM

Organism: Erythranthe guttata (NCBI:txid4155)

InterPro domains:
  IPR002048 EF-hand domain [PF13499] (7-66)
  IPR002048 EF-hand domain [PS50222] (6-35)
  IPR002048 EF-hand domain [PS50222] (44-74)
  IPR002048 EF-hand domain [SM00054] (4-32)
  IPR002048 EF-hand domain [SM00054] (43-71)
  IPR011992 EF-hand domain pair [SSF47473] (6-78)
  IPR018247 EF-Hand 1, calcium-binding site [PS00018] (13-25)
  IPR018247 EF-Hand 1, calcium-binding site [PS00018] (52-64)

Solvent-accessible surface area (backbone atoms only — not comparable to full-atom values): 6989 Å² total; per-residue (Å²): 134,71,98,72,47,72,69,52,53,58,33,28,28,77,88,66,83,84,58,64,55,76,67,30,45,48,29,59,76,38,53,88,78,48,88,51,66,59,32,46,52,48,52,52,51,51,57,38,66,77,41,30,83,86,68,83,86,51,74,55,75,66,38,52,52,51,52,52,50,54,54,60,56,53,60,64,61,69,77,70,77,87,79,88,84,83,93,79,85,94,83,86,85,82,85,81,85,88,81,87,81,86,88,80,135

Radius of gyration: 22.3 Å; Cα contacts (8 Å, |Δi|>4): 55; chains: 1; bounding box: 50×46×61 Å

Mean predicted aligned error: 13.87 Å